Protein AF-A0A3C0VYQ4-F1 (afdb_monomer_lite)

Radius of gyration: 15.48 Å; chains: 1; bounding box: 46×19×38 Å

Sequence (71 aa):
MSPENESHSGELQFNIGVIGATGFIGAPYRAEIRECSGAKIVALCARRRELLEHAGAKDGATLLTDDWREV

Foldseek 3Di:
DDPPDPPPPPLQADEDEFACCLDPVNVVVLVVQLVDDRYAHAYYADDPVVSQVVSCVVRVHPYGYNDPVVD

Secondary structure (DSSP, 8-state):
--S------S---EEEEEETTTSTTHHHHHHHHHHSTTEEEEEEE-S-HHHHHHHHHHHT-SEEES-GGG-

Structure (mmCIF, N/CA/C/O backbone):
data_AF-A0A3C0VYQ4-F1
#
_entry.id   AF-A0A3C0VYQ4-F1
#
loop_
_atom_site.group_PDB
_atom_site.id
_atom_site.type_symbol
_atom_site.label_atom_id
_atom_site.label_alt_id
_atom_site.label_comp_id
_atom_site.label_asym_id
_atom_site.label_entity_id
_atom_site.label_seq_id
_atom_site.pdb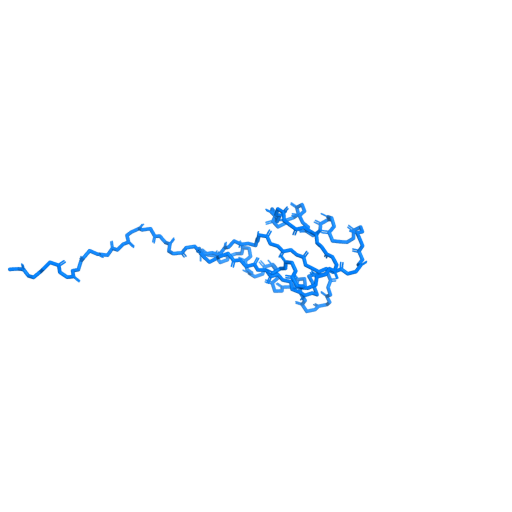x_PDB_ins_code
_atom_site.Cartn_x
_atom_site.Cartn_y
_atom_site.Cartn_z
_atom_site.occupancy
_atom_site.B_iso_or_equiv
_atom_site.auth_seq_id
_atom_site.auth_comp_id
_atom_site.auth_asym_id
_atom_site.auth_atom_id
_atom_site.pdbx_PDB_model_num
ATOM 1 N N . MET A 1 1 ? -36.084 9.583 25.847 1.00 37.66 1 MET A N 1
ATOM 2 C CA . MET A 1 1 ? -34.650 9.390 25.548 1.00 37.66 1 MET A CA 1
ATOM 3 C C . MET A 1 1 ? -34.563 9.091 24.068 1.00 37.66 1 MET A C 1
ATOM 5 O O . MET A 1 1 ? -35.202 8.140 23.638 1.00 37.66 1 MET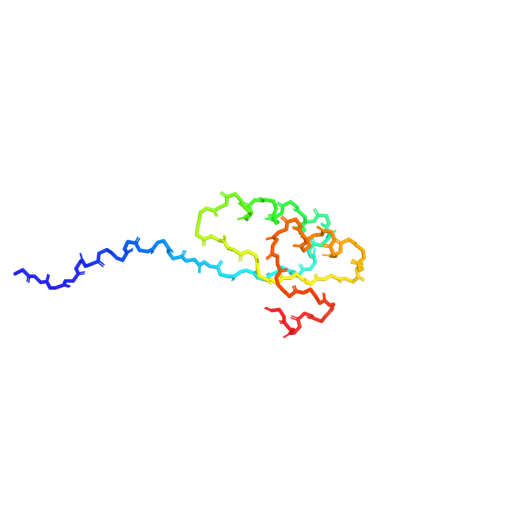 A O 1
ATOM 9 N N . SER A 1 2 ? -33.928 9.969 23.293 1.00 45.69 2 SER A N 1
ATOM 10 C CA . SER A 1 2 ? -33.834 9.825 21.836 1.00 45.69 2 SER A CA 1
ATOM 11 C C . SER A 1 2 ? -32.857 8.697 21.470 1.00 45.69 2 SER A C 1
ATOM 13 O O . SER A 1 2 ? -31.867 8.537 22.186 1.00 45.69 2 SER A O 1
ATOM 15 N N . PRO A 1 3 ? -33.085 7.929 20.390 1.00 50.38 3 PRO A N 1
ATOM 16 C CA . PRO A 1 3 ? -32.285 6.745 20.043 1.00 50.38 3 PRO A CA 1
ATOM 17 C C . PRO A 1 3 ? -30.907 7.055 19.423 1.00 50.38 3 PRO A C 1
ATOM 19 O O . PRO A 1 3 ? -30.325 6.203 18.766 1.00 50.38 3 PRO A O 1
ATOM 22 N N . GLU A 1 4 ? -30.387 8.274 19.563 1.00 57.97 4 GLU A N 1
ATOM 23 C CA . GLU A 1 4 ? -29.459 8.842 18.567 1.00 57.97 4 GLU A CA 1
ATOM 24 C C . GLU A 1 4 ? -27.979 8.817 18.966 1.00 57.97 4 GLU A C 1
ATOM 26 O O . GLU A 1 4 ? -27.160 9.417 18.285 1.00 57.97 4 GLU A O 1
ATOM 31 N N . ASN A 1 5 ? -27.609 8.117 20.040 1.00 57.16 5 ASN A N 1
ATOM 32 C CA . ASN A 1 5 ? -26.214 8.026 20.487 1.00 57.16 5 ASN A CA 1
ATOM 33 C C . ASN A 1 5 ? -25.792 6.573 20.747 1.00 57.16 5 ASN A C 1
ATOM 35 O O . ASN A 1 5 ? -25.262 6.244 21.808 1.00 57.16 5 ASN A O 1
ATOM 39 N N . GLU A 1 6 ? -25.992 5.689 19.769 1.00 49.41 6 GLU A N 1
ATOM 40 C CA . GLU A 1 6 ? -25.138 4.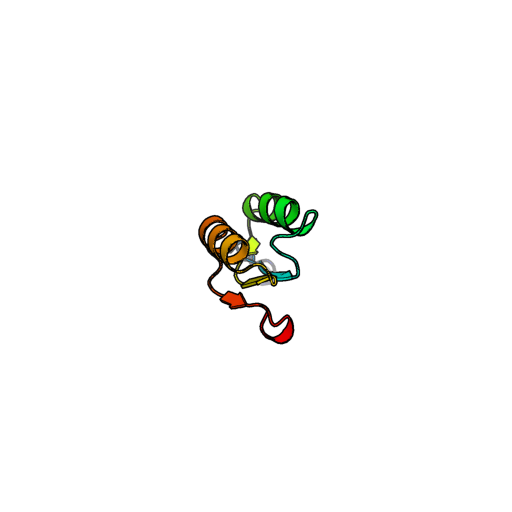504 19.689 1.00 49.41 6 GLU A CA 1
ATOM 41 C C . GLU A 1 6 ? -23.778 4.941 19.137 1.00 49.41 6 GLU A C 1
ATOM 43 O O . GLU A 1 6 ? -23.583 5.111 17.935 1.00 49.41 6 GLU A O 1
ATOM 48 N N . SER A 1 7 ? -22.816 5.158 20.036 1.00 55.28 7 SER A N 1
ATOM 49 C CA . SER A 1 7 ? -21.411 5.189 19.645 1.00 55.28 7 SER A CA 1
ATOM 50 C C . SER A 1 7 ? -21.084 3.825 19.040 1.00 55.28 7 SER A C 1
ATOM 52 O O . SER A 1 7 ? -20.978 2.841 19.775 1.00 55.28 7 SER A O 1
ATOM 54 N N . HIS A 1 8 ? -20.960 3.744 17.714 1.00 54.41 8 HIS A N 1
ATOM 55 C CA . HIS A 1 8 ? -20.424 2.556 17.063 1.00 54.41 8 HIS A CA 1
ATOM 56 C C . HIS A 1 8 ? -19.018 2.318 17.621 1.00 54.41 8 HIS A C 1
ATOM 58 O O . HIS A 1 8 ? -18.061 2.995 17.264 1.00 54.41 8 HIS A O 1
ATOM 64 N N . SER A 1 9 ? -18.913 1.366 18.544 1.00 55.72 9 SER A N 1
ATOM 65 C CA . SER A 1 9 ? -17.678 0.944 19.208 1.00 55.72 9 SER A CA 1
ATOM 66 C C . SER A 1 9 ? -16.806 0.046 18.324 1.00 55.72 9 SER A C 1
ATOM 68 O O . SER A 1 9 ? -15.864 -0.575 18.810 1.00 55.72 9 SER A O 1
ATOM 70 N N . GLY A 1 10 ? -17.101 -0.033 17.025 1.00 58.38 10 GLY A N 1
ATOM 71 C CA . GLY A 1 10 ? -16.147 -0.512 16.038 1.00 58.38 10 GLY A CA 1
ATOM 72 C C . GLY A 1 10 ? -15.310 0.672 15.586 1.00 58.38 10 GLY A C 1
ATOM 73 O O . GLY A 1 10 ? -15.850 1.578 14.956 1.00 58.38 10 GLY A O 1
ATOM 74 N N . GLU A 1 11 ? -14.014 0.684 15.905 1.00 68.81 11 GLU A N 1
ATOM 75 C CA . GLU A 1 11 ? -13.089 1.622 15.265 1.00 68.81 11 GLU A CA 1
ATOM 76 C C . GLU A 1 11 ? -13.270 1.499 13.747 1.00 68.81 11 GLU A C 1
ATOM 78 O O . GLU A 1 11 ? -13.061 0.428 13.171 1.00 68.81 11 GLU A O 1
ATOM 83 N N . LEU A 1 12 ? -13.729 2.575 13.103 1.00 73.38 12 LEU A N 1
ATOM 84 C CA . LEU A 1 12 ? -13.856 2.631 11.652 1.00 73.38 12 LEU A CA 1
ATOM 85 C C . LEU A 1 12 ? -12.490 2.297 11.045 1.00 73.38 12 LEU A C 1
ATOM 87 O O . LEU A 1 12 ? -11.514 3.000 11.296 1.00 73.38 12 LEU A O 1
ATOM 91 N N . GLN A 1 13 ? -12.426 1.212 10.269 1.00 88.44 13 GLN A N 1
ATOM 92 C CA . GLN A 1 13 ? -11.200 0.787 9.605 1.00 88.44 13 GLN A CA 1
ATOM 93 C C . GLN A 1 13 ? -11.182 1.280 8.157 1.00 88.44 13 GLN A C 1
ATOM 95 O O . GLN A 1 13 ? -11.985 0.852 7.327 1.00 88.44 13 GLN A O 1
ATOM 100 N N . PHE A 1 14 ? -10.237 2.160 7.843 1.00 94.44 14 PHE A N 1
ATOM 101 C CA . PHE A 1 14 ? -9.975 2.645 6.496 1.00 94.44 14 PHE A CA 1
ATOM 102 C C . PHE A 1 14 ? -9.047 1.682 5.756 1.00 94.44 14 PHE A C 1
ATOM 104 O O . PHE A 1 14 ? -7.914 1.437 6.176 1.00 94.44 14 PHE A 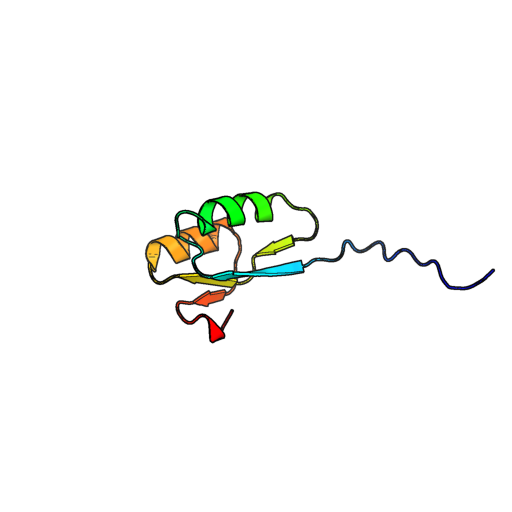O 1
ATOM 111 N N . ASN A 1 15 ? -9.520 1.161 4.625 1.00 97.19 15 ASN A N 1
ATOM 112 C CA . ASN A 1 15 ? -8.697 0.398 3.693 1.00 97.19 15 ASN A CA 1
ATOM 113 C C . ASN A 1 15 ? -7.940 1.363 2.776 1.00 97.19 15 ASN A C 1
ATOM 115 O O . ASN A 1 15 ? -8.545 2.240 2.162 1.00 97.19 15 ASN A O 1
ATOM 119 N N . ILE A 1 16 ? -6.622 1.201 2.687 1.00 98.12 16 ILE A N 1
ATOM 120 C CA . ILE A 1 16 ? -5.725 2.136 2.010 1.00 98.12 16 ILE A CA 1
ATOM 121 C C . ILE A 1 16 ? -5.004 1.439 0.858 1.00 98.12 16 ILE A C 1
ATOM 123 O O . ILE A 1 16 ? -4.372 0.392 1.034 1.00 98.12 16 ILE A O 1
ATOM 127 N N . GLY A 1 17 ? -5.073 2.071 -0.311 1.00 98.31 17 GLY A N 1
ATOM 128 C CA . GLY A 1 17 ? -4.227 1.798 -1.463 1.00 98.31 17 GLY A CA 1
ATOM 129 C C . GLY A 1 17 ? -3.095 2.824 -1.569 1.00 98.31 17 GLY A C 1
ATOM 130 O O . GLY A 1 17 ? -3.329 4.018 -1.388 1.00 98.31 17 GLY A O 1
ATOM 131 N N . VAL A 1 18 ? -1.862 2.389 -1.856 1.00 98.44 18 VAL A N 1
ATOM 132 C CA . VAL A 1 18 ? -0.701 3.295 -1.983 1.00 98.44 18 VAL A CA 1
ATOM 133 C C . VAL A 1 18 ? -0.074 3.208 -3.372 1.00 98.44 18 VAL A C 1
ATOM 135 O O . VAL A 1 18 ? 0.561 2.212 -3.721 1.00 98.44 18 VAL A O 1
ATOM 138 N N . ILE A 1 19 ? -0.177 4.289 -4.147 1.00 98.31 19 ILE A N 1
ATOM 139 C CA . ILE A 1 19 ? 0.492 4.444 -5.447 1.00 98.31 19 ILE A CA 1
ATOM 140 C C . ILE A 1 19 ? 1.891 5.032 -5.236 1.00 98.31 19 ILE A C 1
ATOM 142 O O . ILE A 1 19 ? 2.075 6.006 -4.512 1.00 98.31 19 ILE A O 1
ATOM 146 N N . GLY A 1 20 ? 2.902 4.434 -5.868 1.00 98.06 20 GLY A N 1
ATOM 147 C CA . GLY A 1 20 ? 4.300 4.791 -5.615 1.00 98.06 20 GLY A CA 1
ATOM 148 C C . GLY A 1 20 ? 4.827 4.207 -4.300 1.00 98.06 20 GLY A C 1
ATOM 149 O O . GLY A 1 20 ? 5.744 4.767 -3.702 1.00 98.06 20 GLY A O 1
ATOM 150 N N . ALA A 1 21 ? 4.279 3.065 -3.867 1.00 98.19 21 ALA A N 1
ATOM 151 C CA . ALA A 1 21 ? 4.512 2.433 -2.563 1.00 98.19 21 ALA A CA 1
ATOM 152 C C . ALA A 1 21 ? 5.989 2.200 -2.192 1.00 98.19 21 ALA A C 1
ATOM 154 O O . ALA A 1 21 ? 6.361 2.207 -1.018 1.00 98.19 21 ALA A O 1
ATOM 155 N N . THR A 1 22 ? 6.849 1.985 -3.188 1.00 98.00 22 THR A N 1
ATOM 156 C CA . THR A 1 22 ? 8.282 1.714 -2.985 1.00 98.00 22 THR A CA 1
ATOM 157 C C . THR A 1 22 ? 9.155 2.957 -3.153 1.00 98.00 22 THR A C 1
ATOM 159 O O . THR A 1 22 ? 10.377 2.863 -3.068 1.00 98.00 22 THR A O 1
ATOM 162 N N . GLY A 1 23 ? 8.559 4.109 -3.466 1.00 97.31 23 GLY A N 1
ATOM 163 C CA . GLY A 1 23 ? 9.266 5.367 -3.671 1.00 97.31 23 GLY A CA 1
ATOM 164 C C . GLY A 1 23 ? 9.755 5.994 -2.367 1.00 97.31 23 GLY A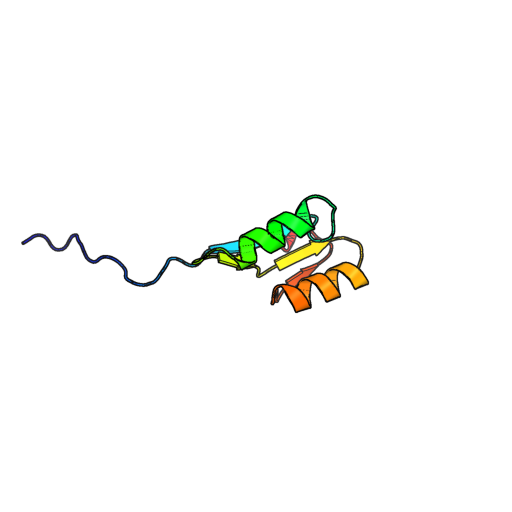 C 1
ATOM 165 O O . GLY A 1 23 ? 9.359 5.591 -1.275 1.00 97.31 23 GLY A O 1
ATOM 166 N N . PHE A 1 24 ? 10.587 7.028 -2.503 1.00 97.38 24 PHE A N 1
ATOM 167 C CA . PHE A 1 24 ? 11.154 7.774 -1.376 1.00 97.38 24 PHE A CA 1
ATOM 168 C C . PHE A 1 24 ? 10.082 8.354 -0.438 1.00 97.38 24 PHE A C 1
ATOM 170 O O . PHE A 1 24 ? 10.271 8.348 0.769 1.00 97.38 24 PHE A O 1
ATOM 177 N N . ILE A 1 25 ? 8.944 8.795 -0.989 1.00 96.69 25 ILE A N 1
ATOM 178 C CA . ILE A 1 25 ? 7.809 9.332 -0.219 1.00 96.69 25 ILE A CA 1
ATOM 179 C C . ILE A 1 25 ? 6.858 8.213 0.229 1.00 96.69 25 ILE A C 1
ATOM 181 O O . ILE A 1 25 ? 6.415 8.192 1.372 1.00 96.69 25 ILE A O 1
ATOM 185 N N . GLY A 1 26 ? 6.559 7.249 -0.648 1.00 97.44 26 GLY A N 1
ATOM 186 C CA . GLY A 1 26 ? 5.595 6.189 -0.339 1.00 97.44 26 GLY A CA 1
ATOM 187 C C . GLY A 1 26 ? 6.043 5.273 0.803 1.00 97.44 26 GLY A C 1
ATOM 188 O O . GLY A 1 26 ? 5.225 4.865 1.619 1.00 97.44 26 GLY A O 1
ATOM 189 N N . ALA A 1 27 ? 7.339 4.965 0.904 1.00 97.75 27 ALA A N 1
ATOM 190 C CA . ALA A 1 27 ? 7.863 4.092 1.953 1.00 97.75 27 ALA A CA 1
ATOM 191 C C . ALA A 1 27 ? 7.668 4.628 3.393 1.00 97.75 27 ALA A C 1
ATOM 193 O O . ALA A 1 27 ? 7.173 3.852 4.217 1.00 97.75 27 ALA A O 1
ATOM 194 N N . PRO A 1 28 ? 8.014 5.891 3.728 1.00 98.00 28 PRO A N 1
ATOM 195 C CA . PRO A 1 28 ? 7.746 6.441 5.058 1.00 98.00 28 PRO A CA 1
ATOM 196 C C . PRO A 1 28 ? 6.248 6.594 5.346 1.00 98.00 28 PRO A C 1
ATOM 198 O O . PRO A 1 28 ? 5.821 6.234 6.435 1.00 98.00 28 PRO A O 1
ATOM 201 N N . TYR A 1 29 ? 5.424 6.979 4.366 1.00 97.81 29 TYR A N 1
ATOM 202 C CA . TYR A 1 29 ? 3.969 7.083 4.567 1.00 97.81 29 TYR A CA 1
ATOM 203 C C . TYR A 1 29 ? 3.345 5.732 4.922 1.00 97.81 29 TYR A C 1
ATOM 205 O O . TYR A 1 29 ? 2.546 5.634 5.846 1.00 97.81 29 TYR A O 1
ATOM 213 N N . ARG A 1 30 ? 3.757 4.652 4.244 1.00 98.19 30 ARG A N 1
ATOM 214 C CA . ARG A 1 30 ? 3.338 3.293 4.623 1.00 98.19 30 ARG A CA 1
ATOM 215 C C . ARG A 1 30 ? 3.767 2.934 6.041 1.00 98.19 30 ARG A C 1
ATOM 217 O O . ARG A 1 30 ? 3.067 2.181 6.704 1.00 98.19 30 ARG A O 1
ATOM 224 N N . ALA A 1 31 ? 4.915 3.429 6.504 1.00 98.12 31 ALA A N 1
ATOM 225 C CA . ALA A 1 31 ? 5.348 3.192 7.874 1.00 98.12 31 ALA A CA 1
ATOM 226 C C . ALA A 1 31 ? 4.444 3.878 8.896 1.00 98.12 31 ALA A C 1
ATOM 228 O O . ALA A 1 31 ? 3.986 3.195 9.803 1.00 98.12 31 ALA A O 1
ATOM 229 N N . GLU A 1 32 ? 4.118 5.149 8.682 1.00 97.94 32 GLU A N 1
ATOM 230 C CA . GLU A 1 32 ? 3.190 5.895 9.538 1.00 97.94 32 GLU A CA 1
ATOM 231 C C . GLU A 1 32 ? 1.785 5.275 9.524 1.00 97.94 32 GLU A C 1
ATOM 233 O O . GLU A 1 32 ? 1.200 5.047 10.577 1.00 97.94 32 GLU A O 1
ATOM 238 N N . ILE A 1 33 ? 1.273 4.894 8.347 1.00 97.12 33 ILE A N 1
ATOM 239 C CA . ILE A 1 33 ? -0.046 4.253 8.214 1.00 97.12 33 ILE A CA 1
ATOM 240 C C . ILE A 1 33 ? -0.128 2.944 9.014 1.00 97.12 33 ILE A C 1
ATOM 242 O O . ILE A 1 33 ? -1.168 2.666 9.605 1.00 97.12 33 ILE A O 1
ATOM 246 N N . ARG A 1 34 ? 0.943 2.136 9.057 1.00 95.81 34 ARG A N 1
ATOM 247 C CA . ARG A 1 34 ? 0.967 0.894 9.858 1.00 95.81 34 ARG A CA 1
ATOM 248 C C . ARG A 1 34 ? 0.853 1.152 11.364 1.00 95.81 34 ARG A C 1
ATOM 250 O O . ARG A 1 34 ? 0.480 0.238 12.091 1.00 95.81 34 ARG A O 1
ATOM 257 N N . GLU A 1 35 ? 1.203 2.348 11.826 1.00 95.81 35 GLU A N 1
ATOM 258 C CA . GLU A 1 35 ? 1.138 2.738 13.238 1.00 95.81 35 GLU A CA 1
ATOM 259 C C . GLU A 1 35 ? -0.215 3.368 13.613 1.00 95.81 35 GLU A C 1
ATOM 261 O O . GLU A 1 35 ? -0.525 3.502 14.797 1.00 95.81 35 GLU A O 1
ATOM 266 N N . CYS A 1 36 ? -1.049 3.728 12.632 1.00 93.75 36 CYS A N 1
ATOM 267 C CA . CYS A 1 36 ? -2.374 4.292 12.873 1.00 93.75 36 CYS A CA 1
ATOM 268 C C . CYS A 1 36 ? -3.396 3.211 13.264 1.00 93.75 36 CYS A C 1
ATOM 270 O O . CYS A 1 36 ? -3.632 2.259 12.516 1.00 93.75 36 CYS A O 1
ATOM 272 N N . SER A 1 37 ? -4.090 3.402 14.392 1.00 92.00 37 SER A N 1
ATOM 273 C CA . SER A 1 37 ? -5.311 2.642 14.679 1.00 92.00 37 SER A CA 1
ATOM 274 C C . SER A 1 37 ? -6.406 3.006 13.670 1.00 92.00 37 SER A C 1
ATOM 276 O O . SER A 1 37 ? -6.504 4.144 13.209 1.00 92.00 37 SER A O 1
ATOM 278 N N . GLY A 1 38 ? -7.203 2.015 13.264 1.00 93.06 38 GLY A N 1
ATOM 279 C CA . GLY A 1 38 ? -8.247 2.210 12.254 1.00 93.06 38 GLY A CA 1
ATOM 280 C C . GLY A 1 38 ? -7.747 2.348 10.809 1.00 93.06 38 GLY A C 1
ATOM 281 O O . GLY A 1 38 ? -8.525 2.733 9.945 1.00 93.06 38 GLY A O 1
ATOM 282 N N . ALA A 1 39 ? -6.492 2.017 10.493 1.00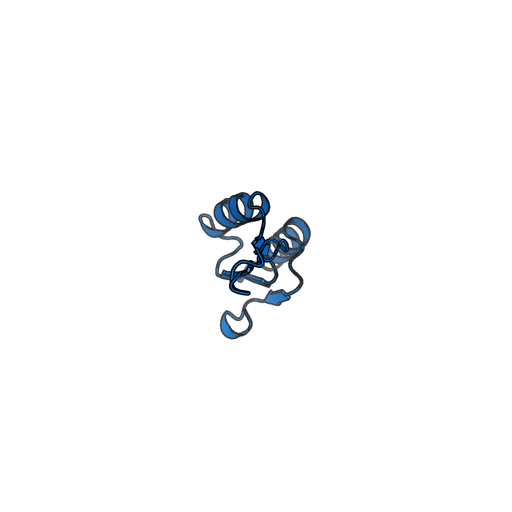 95.94 39 ALA A N 1
ATOM 283 C CA . ALA A 1 39 ? -5.983 2.019 9.119 1.00 95.94 39 ALA A CA 1
ATOM 284 C C . ALA A 1 39 ? -5.431 0.645 8.715 1.00 95.94 39 ALA A C 1
ATOM 286 O O . ALA A 1 39 ? -4.781 -0.041 9.502 1.00 95.94 39 ALA A O 1
ATOM 287 N N . LYS A 1 40 ? -5.686 0.225 7.473 1.00 97.19 40 LYS A N 1
ATOM 288 C CA . LYS A 1 40 ? -5.134 -1.012 6.912 1.00 97.19 40 LYS A CA 1
ATOM 289 C C . LYS A 1 40 ? -4.716 -0.812 5.469 1.00 97.19 40 LYS A C 1
ATOM 291 O O . LYS A 1 40 ? -5.531 -0.487 4.613 1.00 97.19 40 LYS A O 1
ATOM 296 N N . ILE A 1 41 ? -3.450 -1.077 5.185 1.00 98.44 41 ILE A N 1
ATOM 297 C CA . ILE A 1 41 ? -2.937 -1.099 3.818 1.00 98.44 41 ILE A CA 1
ATOM 298 C C . ILE A 1 41 ? -3.398 -2.403 3.165 1.00 98.44 41 ILE A C 1
ATOM 300 O O . ILE A 1 41 ? -3.067 -3.488 3.635 1.00 98.44 41 ILE A O 1
ATOM 304 N N . VAL A 1 42 ? -4.182 -2.300 2.094 1.00 98.44 42 VAL A N 1
ATOM 305 C CA . VAL A 1 42 ? -4.738 -3.466 1.383 1.00 98.44 42 VAL A CA 1
ATOM 306 C C . VAL A 1 42 ? -4.187 -3.613 -0.031 1.00 98.44 42 VAL A C 1
ATOM 308 O O . VAL A 1 42 ? -4.171 -4.726 -0.560 1.00 98.44 42 VAL A O 1
ATOM 311 N N . ALA A 1 43 ? -3.690 -2.523 -0.620 1.00 98.69 43 ALA A N 1
ATOM 312 C CA . ALA A 1 43 ? -3.197 -2.495 -1.989 1.00 98.69 43 ALA A CA 1
ATOM 313 C C . ALA A 1 43 ? -1.936 -1.634 -2.125 1.00 98.69 43 ALA A C 1
ATOM 315 O O . ALA A 1 43 ? -1.863 -0.521 -1.601 1.00 98.69 43 ALA A O 1
ATOM 316 N N . LEU A 1 44 ? -0.942 -2.130 -2.859 1.00 98.81 44 LEU A N 1
ATOM 317 C CA . LEU A 1 44 ? 0.279 -1.398 -3.185 1.00 98.81 44 LEU A CA 1
ATOM 318 C C . LEU A 1 44 ? 0.493 -1.380 -4.697 1.00 98.81 44 LEU A C 1
ATOM 320 O O . LEU A 1 44 ? 0.484 -2.426 -5.345 1.00 98.81 44 LEU A O 1
ATOM 324 N N . CYS A 1 45 ? 0.768 -0.192 -5.238 1.00 98.75 45 CYS A N 1
ATOM 325 C CA . CYS A 1 45 ? 1.127 -0.001 -6.637 1.00 98.75 45 CYS A CA 1
ATOM 326 C C . CYS A 1 45 ? 2.556 0.531 -6.781 1.00 98.75 45 CYS A C 1
ATOM 328 O O . CYS A 1 45 ? 2.885 1.625 -6.303 1.00 98.75 45 CYS A O 1
ATOM 330 N N . ALA A 1 46 ? 3.419 -0.215 -7.475 1.00 98.31 46 ALA A N 1
ATOM 331 C CA . ALA A 1 46 ? 4.746 0.246 -7.881 1.00 98.31 46 ALA A CA 1
ATOM 332 C C . ALA A 1 46 ? 5.325 -0.596 -9.028 1.00 98.31 46 ALA A C 1
ATOM 334 O O . ALA A 1 46 ? 5.022 -1.767 -9.175 1.00 98.31 46 ALA A O 1
ATOM 335 N N . ARG A 1 47 ? 6.262 -0.025 -9.794 1.00 96.88 47 ARG A N 1
ATOM 336 C CA . ARG A 1 47 ? 6.877 -0.716 -10.948 1.00 96.88 47 ARG A CA 1
ATOM 337 C C . ARG A 1 47 ? 8.026 -1.668 -10.591 1.00 96.88 47 ARG A C 1
ATOM 339 O O . ARG A 1 47 ? 8.394 -2.519 -11.390 1.00 96.88 47 ARG A O 1
ATOM 346 N N . ARG A 1 48 ? 8.655 -1.500 -9.422 1.00 97.00 48 ARG A N 1
ATOM 347 C CA . ARG A 1 48 ? 9.821 -2.301 -8.997 1.00 97.00 48 ARG A CA 1
ATOM 348 C C . ARG A 1 48 ? 9.345 -3.544 -8.248 1.00 97.00 48 ARG A C 1
ATOM 350 O O . ARG A 1 48 ? 9.074 -3.445 -7.055 1.00 97.00 48 ARG A O 1
ATOM 357 N N . ARG A 1 49 ? 9.239 -4.676 -8.955 1.00 97.06 49 ARG A N 1
ATOM 358 C CA . ARG A 1 49 ? 8.572 -5.905 -8.487 1.00 97.06 49 ARG A CA 1
ATOM 359 C C . ARG A 1 49 ? 9.122 -6.448 -7.165 1.00 97.06 49 ARG A C 1
ATOM 361 O O . ARG A 1 49 ? 8.357 -6.562 -6.219 1.00 97.06 49 ARG A O 1
ATOM 368 N N . GLU A 1 50 ? 10.431 -6.662 -7.053 1.00 97.88 50 GLU A N 1
ATOM 369 C CA . GLU A 1 50 ? 11.041 -7.184 -5.815 1.00 97.88 50 GLU A CA 1
ATOM 370 C C . GLU A 1 50 ? 10.790 -6.268 -4.604 1.00 97.88 50 GLU A C 1
ATOM 372 O O . GLU A 1 50 ? 10.422 -6.716 -3.518 1.00 97.88 50 GLU A O 1
ATOM 377 N N . LEU A 1 51 ? 10.930 -4.950 -4.795 1.00 98.06 51 LEU A N 1
ATOM 378 C CA . LEU A 1 51 ? 10.644 -3.982 -3.735 1.00 98.06 51 LEU A CA 1
ATOM 379 C C . LEU A 1 51 ? 9.158 -3.956 -3.375 1.00 98.06 51 LEU A C 1
ATOM 381 O O . LEU A 1 51 ? 8.832 -3.705 -2.218 1.00 98.06 51 LEU A O 1
ATOM 385 N N . LEU A 1 52 ? 8.272 -4.175 -4.349 1.00 98.50 52 LEU A N 1
ATOM 386 C CA . LEU A 1 52 ? 6.827 -4.218 -4.149 1.00 98.50 52 LEU A CA 1
ATOM 387 C C . LEU A 1 52 ? 6.409 -5.469 -3.369 1.00 98.50 52 LEU A C 1
ATOM 389 O O . LEU A 1 52 ? 5.585 -5.367 -2.470 1.00 98.50 52 LEU A O 1
ATOM 393 N N . GLU A 1 53 ? 7.007 -6.621 -3.657 1.00 98.50 53 GLU A N 1
ATOM 394 C CA . GLU A 1 53 ? 6.779 -7.867 -2.917 1.00 98.50 53 GLU A CA 1
ATOM 395 C C . GLU A 1 53 ? 7.253 -7.750 -1.468 1.00 98.50 53 GLU A C 1
ATOM 397 O O . GLU A 1 53 ? 6.494 -8.040 -0.542 1.00 98.50 53 GLU A O 1
ATOM 402 N N . HIS A 1 54 ? 8.464 -7.224 -1.248 1.00 98.31 54 HIS A N 1
ATOM 403 C CA . HIS A 1 54 ? 8.966 -6.964 0.103 1.00 98.31 54 HIS A CA 1
ATOM 404 C C . HIS A 1 54 ? 8.077 -5.963 0.858 1.00 98.31 54 HIS A C 1
ATOM 406 O O . HIS A 1 54 ? 7.772 -6.133 2.039 1.00 98.31 54 HIS A O 1
ATOM 412 N N . ALA A 1 55 ? 7.629 -4.919 0.160 1.00 98.31 55 ALA A N 1
ATOM 413 C CA . ALA A 1 55 ? 6.690 -3.934 0.670 1.00 98.31 55 ALA A CA 1
ATOM 414 C C . ALA A 1 55 ? 5.334 -4.555 1.045 1.00 98.31 55 ALA A C 1
ATOM 416 O O . ALA A 1 55 ? 4.817 -4.238 2.113 1.00 98.31 55 ALA A O 1
ATOM 417 N N . GLY A 1 56 ? 4.797 -5.441 0.206 1.00 98.31 56 GLY A N 1
ATOM 418 C CA . GLY A 1 56 ? 3.538 -6.146 0.424 1.00 98.31 56 GLY A CA 1
ATOM 419 C C . GLY A 1 56 ? 3.586 -7.074 1.624 1.00 98.31 56 GLY A C 1
ATOM 420 O O . GLY A 1 56 ? 2.717 -7.000 2.489 1.00 98.31 56 GLY A O 1
ATOM 421 N N . ALA A 1 57 ? 4.651 -7.872 1.728 1.00 98.38 57 ALA A N 1
ATOM 422 C CA . ALA A 1 57 ? 4.882 -8.743 2.874 1.00 98.38 57 ALA A CA 1
ATOM 423 C C . ALA A 1 57 ? 4.985 -7.949 4.187 1.00 98.38 57 ALA A C 1
ATOM 425 O O . ALA A 1 57 ? 4.433 -8.364 5.203 1.00 98.38 57 ALA A O 1
ATOM 426 N N . LYS A 1 58 ? 5.653 -6.787 4.163 1.00 98.06 58 LYS A N 1
ATOM 427 C CA . LYS A 1 58 ? 5.798 -5.915 5.337 1.00 98.06 58 LYS A CA 1
ATOM 428 C C . LYS A 1 58 ? 4.483 -5.253 5.768 1.00 98.06 58 LYS A C 1
ATOM 430 O O . LYS A 1 58 ? 4.292 -5.023 6.958 1.00 98.06 58 LYS A O 1
ATOM 435 N N . ASP A 1 59 ? 3.608 -4.934 4.819 1.00 98.00 59 ASP A N 1
ATOM 436 C CA . ASP A 1 59 ? 2.362 -4.199 5.078 1.00 98.00 59 ASP A CA 1
ATOM 437 C C . ASP A 1 59 ? 1.135 -5.098 5.239 1.00 98.00 59 ASP A C 1
ATOM 439 O O . ASP A 1 59 ? 0.083 -4.619 5.652 1.00 98.00 59 ASP A O 1
ATOM 443 N N . GLY A 1 60 ? 1.247 -6.384 4.895 1.00 97.12 60 GLY A N 1
ATOM 444 C CA . GLY A 1 60 ? 0.102 -7.291 4.835 1.00 97.12 60 GLY A CA 1
ATOM 445 C C . GLY A 1 60 ? -0.876 -6.952 3.705 1.00 97.12 60 GLY A C 1
ATOM 446 O O . GLY A 1 60 ? -2.057 -7.289 3.800 1.00 97.12 60 GLY A O 1
ATOM 447 N N . ALA A 1 61 ? -0.402 -6.278 2.651 1.00 98.06 61 ALA A N 1
ATOM 448 C CA . ALA A 1 61 ? -1.227 -5.913 1.505 1.00 98.06 61 ALA A CA 1
ATOM 449 C C . ALA A 1 61 ? -1.572 -7.153 0.671 1.00 98.06 61 ALA A C 1
ATOM 451 O O . ALA A 1 61 ? -0.703 -7.962 0.346 1.00 98.06 61 ALA A O 1
ATOM 452 N N . THR A 1 62 ? -2.844 -7.287 0.301 1.00 97.50 62 THR A N 1
ATOM 453 C CA . THR A 1 62 ? -3.354 -8.432 -0.466 1.00 97.50 62 THR A CA 1
ATOM 454 C C . THR A 1 62 ? -3.314 -8.205 -1.973 1.00 97.50 62 THR A C 1
ATOM 456 O O . THR A 1 62 ? -3.321 -9.173 -2.727 1.00 97.50 62 THR A O 1
ATOM 459 N N . LEU A 1 63 ? -3.259 -6.946 -2.419 1.00 98.50 63 LEU A N 1
ATOM 460 C CA . LEU A 1 63 ? -3.102 -6.577 -3.824 1.00 98.50 63 LEU A CA 1
ATOM 461 C C . LEU A 1 63 ? -1.741 -5.914 -4.057 1.00 98.50 63 LEU A C 1
ATOM 463 O O . LEU A 1 63 ? -1.437 -4.881 -3.462 1.00 98.50 63 LEU A O 1
ATOM 467 N N . LEU A 1 64 ? -0.946 -6.488 -4.962 1.00 98.69 64 LEU A N 1
ATOM 468 C CA . LEU A 1 64 ? 0.313 -5.923 -5.448 1.00 98.69 64 LEU A CA 1
ATOM 469 C C . LEU A 1 64 ? 0.230 -5.777 -6.965 1.00 98.69 64 LEU A C 1
ATOM 471 O O . LEU A 1 64 ? 0.146 -6.777 -7.676 1.00 98.69 64 LEU A O 1
ATOM 475 N N . THR A 1 65 ? 0.271 -4.544 -7.458 1.00 98.62 65 THR A N 1
ATOM 476 C CA . THR A 1 65 ? 0.076 -4.247 -8.883 1.00 98.62 65 THR A CA 1
ATOM 477 C C . THR A 1 65 ? 1.045 -3.171 -9.378 1.00 98.62 65 THR A C 1
ATOM 479 O O . THR A 1 65 ? 1.701 -2.476 -8.598 1.00 98.62 65 THR A O 1
ATOM 482 N N . ASP A 1 66 ? 1.184 -3.044 -10.690 1.00 98.00 66 ASP A N 1
ATOM 483 C CA . ASP A 1 66 ? 1.826 -1.908 -11.352 1.00 98.00 66 ASP A CA 1
ATOM 484 C C . ASP A 1 66 ? 0.833 -1.064 -12.176 1.00 98.00 66 ASP A C 1
ATOM 486 O O . ASP A 1 66 ? 1.232 -0.015 -12.699 1.00 98.00 66 ASP A O 1
ATOM 490 N N . ASP A 1 67 ? -0.453 -1.444 -12.207 1.00 98.25 67 ASP A N 1
ATOM 491 C CA . ASP A 1 67 ? -1.550 -0.626 -12.725 1.00 98.25 67 ASP A CA 1
ATOM 492 C C . ASP A 1 67 ? -2.264 0.102 -11.583 1.00 98.25 67 ASP A C 1
ATOM 494 O O . ASP A 1 67 ? -2.908 -0.485 -10.718 1.00 98.25 67 ASP A O 1
ATOM 498 N N . TRP A 1 68 ? -2.185 1.430 -11.602 1.00 97.00 68 TRP A N 1
ATOM 499 C CA . TRP A 1 68 ? -2.828 2.274 -10.600 1.00 97.00 68 TRP A CA 1
ATOM 500 C C . TRP A 1 68 ? -4.358 2.182 -10.625 1.00 97.00 68 TRP A C 1
ATOM 502 O O . TRP A 1 68 ? -4.985 2.580 -9.654 1.00 97.00 68 TRP A O 1
ATOM 512 N N . ARG A 1 69 ? -4.960 1.688 -11.715 1.00 98.12 69 ARG A N 1
ATOM 513 C CA . ARG A 1 69 ? -6.420 1.540 -11.845 1.00 98.12 69 ARG A CA 1
ATOM 514 C C . ARG A 1 69 ? -6.991 0.387 -11.027 1.00 98.12 69 ARG A C 1
ATOM 516 O O . ARG A 1 69 ? -8.202 0.334 -10.841 1.00 98.12 69 ARG A O 1
ATOM 523 N N . GLU A 1 70 ? -6.144 -0.545 -10.603 1.00 97.75 70 GLU A N 1
ATOM 524 C CA . GLU A 1 70 ? -6.545 -1.698 -9.794 1.00 97.75 70 GLU A CA 1
ATOM 525 C C . GLU A 1 70 ? -6.530 -1.395 -8.286 1.00 97.75 70 GLU A C 1
ATOM 527 O O . GLU A 1 70 ? -7.048 -2.194 -7.509 1.00 97.75 70 GLU A O 1
ATOM 532 N N . VAL A 1 71 ? -5.933 -0.266 -7.876 1.00 94.50 71 VAL A N 1
ATOM 533 C CA . VAL A 1 71 ? -5.750 0.167 -6.476 1.00 94.50 71 VAL A CA 1
ATOM 534 C C . VAL A 1 71 ? -6.871 1.087 -6.025 1.00 94.50 71 VAL A C 1
ATOM 536 O O . VAL A 1 71 ? -7.350 0.872 -4.889 1.00 94.50 71 VAL A O 1
#

pLDDT: mean 90.22, std 16.25, range [37.66, 98.81]